Protein AF-S9UR18-F1 (afdb_monomer_lite)

Structure (mmCIF, N/CA/C/O backbone):
data_AF-S9UR18-F1
#
_entry.id   AF-S9UR18-F1
#
loop_
_atom_site.group_PDB
_atom_site.id
_atom_site.type_symbol
_atom_site.label_atom_id
_atom_site.label_alt_id
_atom_site.label_comp_id
_atom_site.label_asym_id
_atom_site.label_entity_id
_atom_site.label_seq_id
_atom_site.pdbx_PDB_ins_code
_atom_site.Cartn_x
_atom_site.Cartn_y
_atom_site.Cartn_z
_atom_site.occupancy
_atom_site.B_iso_or_equiv
_atom_site.auth_seq_id
_atom_site.auth_comp_id
_atom_site.auth_asym_id
_atom_site.auth_atom_id
_atom_site.pdbx_PDB_model_num
ATOM 1 N N . MET A 1 1 ? -19.550 9.001 -4.394 1.00 61.75 1 MET A N 1
ATOM 2 C CA . MET A 1 1 ? -18.408 8.195 -3.901 1.00 61.75 1 MET A CA 1
ATOM 3 C C . MET A 1 1 ? -17.129 8.458 -4.695 1.00 61.75 1 MET A C 1
ATOM 5 O O . MET A 1 1 ? -16.118 8.670 -4.042 1.00 61.75 1 MET A O 1
ATOM 9 N N . GLN A 1 2 ? -17.191 8.567 -6.032 1.00 67.56 2 GLN A N 1
ATOM 10 C CA . GLN A 1 2 ? -16.057 8.856 -6.936 1.00 67.56 2 GLN A CA 1
ATOM 11 C C . GLN A 1 2 ? -15.108 9.970 -6.451 1.00 67.56 2 GLN A C 1
ATOM 13 O O . GLN A 1 2 ? -13.939 9.710 -6.205 1.00 67.56 2 GLN A O 1
ATOM 18 N N . ARG A 1 3 ? -15.644 11.164 -6.142 1.00 78.56 3 ARG A N 1
ATOM 19 C CA . ARG A 1 3 ? -14.847 12.332 -5.714 1.00 78.56 3 ARG A CA 1
ATOM 20 C C . ARG A 1 3 ? -13.911 12.048 -4.528 1.00 78.56 3 ARG A C 1
ATOM 22 O O . ARG A 1 3 ? -12.831 12.616 -4.458 1.00 78.56 3 ARG A O 1
ATOM 29 N N . LYS A 1 4 ? -14.316 11.196 -3.577 1.00 80.19 4 LYS A N 1
ATOM 30 C CA . LYS A 1 4 ? -13.468 10.858 -2.418 1.00 80.19 4 LYS A CA 1
ATOM 31 C C . LYS A 1 4 ? -12.321 9.925 -2.803 1.00 80.19 4 LYS A C 1
ATOM 33 O O . LYS A 1 4 ? -11.242 10.043 -2.239 1.00 80.19 4 LYS A O 1
ATOM 38 N N . GLU A 1 5 ? -12.554 9.007 -3.736 1.00 84.62 5 GLU A N 1
ATOM 39 C CA . GLU A 1 5 ? -11.503 8.122 -4.246 1.00 84.62 5 GLU A CA 1
ATOM 40 C C . GLU A 1 5 ? -10.490 8.900 -5.083 1.00 84.62 5 GLU A C 1
ATOM 42 O O . GLU A 1 5 ? -9.295 8.668 -4.932 1.00 84.62 5 GLU A O 1
ATOM 47 N N . ASP A 1 6 ? -10.946 9.882 -5.865 1.00 88.12 6 ASP A N 1
ATOM 48 C CA . ASP A 1 6 ? -10.066 10.771 -6.630 1.00 88.12 6 ASP A CA 1
ATOM 49 C C . ASP A 1 6 ? -9.146 11.585 -5.703 1.00 88.12 6 ASP A C 1
ATOM 51 O O . ASP A 1 6 ? -7.941 11.660 -5.934 1.00 88.12 6 ASP A O 1
ATOM 55 N N . ILE A 1 7 ? -9.686 12.123 -4.599 1.00 91.31 7 ILE A N 1
ATOM 56 C CA . ILE A 1 7 ? -8.895 12.834 -3.578 1.00 91.31 7 ILE A CA 1
ATOM 57 C C . ILE A 1 7 ? -7.861 11.899 -2.940 1.00 91.31 7 ILE A C 1
ATOM 59 O O . ILE A 1 7 ? -6.679 12.228 -2.897 1.00 91.31 7 ILE A O 1
ATOM 63 N N . ILE A 1 8 ? -8.279 10.713 -2.484 1.00 92.19 8 ILE A N 1
ATOM 64 C CA . ILE A 1 8 ? -7.366 9.731 -1.879 1.00 92.19 8 ILE A CA 1
ATOM 65 C C . ILE A 1 8 ? -6.259 9.346 -2.865 1.00 92.19 8 ILE A C 1
ATOM 67 O O . ILE A 1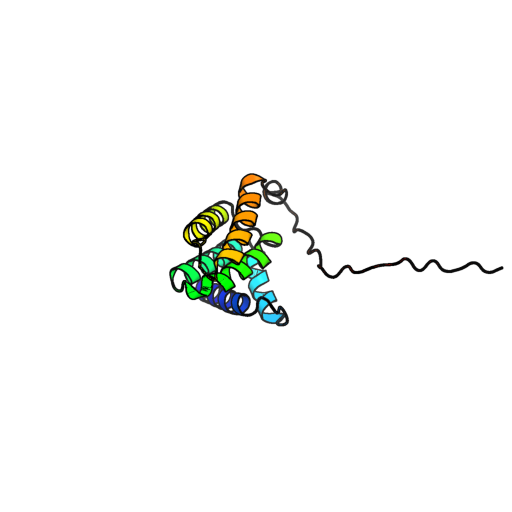 8 ? -5.091 9.289 -2.489 1.00 92.19 8 ILE A O 1
ATOM 71 N N . ARG A 1 9 ? -6.607 9.114 -4.133 1.00 92.75 9 ARG A N 1
ATOM 72 C CA . ARG A 1 9 ? -5.651 8.779 -5.189 1.00 92.75 9 ARG A CA 1
ATOM 73 C C . ARG A 1 9 ? -4.615 9.889 -5.384 1.00 92.75 9 ARG A C 1
ATOM 75 O O . ARG A 1 9 ? -3.426 9.588 -5.470 1.00 92.75 9 ARG A O 1
ATOM 82 N N . LEU A 1 10 ? -5.044 11.152 -5.417 1.00 91.81 10 LEU A N 1
ATOM 83 C CA . LEU A 1 10 ? -4.144 12.305 -5.524 1.00 91.81 10 LEU A CA 1
ATOM 84 C C . LEU A 1 10 ? -3.204 12.413 -4.319 1.00 91.81 10 LEU A C 1
ATOM 86 O O . LEU A 1 10 ? -2.007 12.630 -4.501 1.00 91.81 10 LEU A O 1
ATOM 90 N N . LEU A 1 11 ? -3.721 12.211 -3.104 1.00 91.44 11 LEU A N 1
ATOM 91 C CA . LEU A 1 11 ? -2.915 12.228 -1.882 1.00 91.44 11 LEU A CA 1
ATOM 92 C C . LEU A 1 11 ? -1.870 11.106 -1.877 1.00 91.44 11 LEU A C 1
ATOM 94 O O . LEU A 1 11 ? -0.707 11.366 -1.584 1.00 91.44 11 LEU A O 1
ATOM 98 N N . VAL A 1 12 ? -2.251 9.885 -2.269 1.00 93.00 12 VAL A N 1
ATOM 99 C CA . VAL A 1 12 ? -1.316 8.754 -2.393 1.00 93.00 12 VAL A CA 1
ATOM 100 C C . VAL A 1 12 ? -0.207 9.072 -3.390 1.00 93.00 12 VAL A C 1
ATOM 102 O O . VAL A 1 12 ? 0.960 8.878 -3.071 1.00 93.00 12 VAL A O 1
ATOM 105 N N . LEU A 1 13 ? -0.541 9.596 -4.574 1.00 91.50 13 LEU A N 1
ATOM 106 C CA . LEU A 1 13 ? 0.462 9.973 -5.575 1.00 91.50 13 LEU A CA 1
ATOM 107 C C . LEU A 1 13 ? 1.408 11.061 -5.061 1.00 91.50 13 LEU A C 1
ATOM 109 O O . LEU A 1 13 ? 2.619 10.947 -5.240 1.00 91.50 13 LEU A O 1
ATOM 113 N N . ARG A 1 14 ? 0.868 12.100 -4.414 1.00 89.56 14 ARG A N 1
ATOM 114 C CA . ARG A 1 14 ? 1.664 13.200 -3.860 1.00 89.56 14 ARG A CA 1
ATOM 115 C C . ARG A 1 14 ? 2.635 12.694 -2.796 1.00 89.56 14 ARG A C 1
ATOM 117 O O . ARG A 1 14 ? 3.814 13.026 -2.856 1.00 89.56 14 ARG A O 1
ATOM 124 N N . GLU A 1 15 ? 2.160 11.891 -1.850 1.00 87.06 15 GLU A N 1
ATOM 125 C CA . GLU A 1 15 ? 2.988 11.381 -0.753 1.00 87.06 15 GLU A CA 1
ATOM 126 C C . GLU A 1 15 ? 3.995 10.321 -1.215 1.00 87.06 15 GLU A C 1
ATOM 128 O O . GLU A 1 15 ? 5.146 10.331 -0.785 1.00 87.06 15 GLU A O 1
ATOM 133 N N . ALA A 1 16 ? 3.620 9.459 -2.162 1.00 87.88 16 ALA A N 1
ATOM 134 C CA . ALA A 1 16 ? 4.522 8.454 -2.720 1.00 87.88 16 ALA A CA 1
ATOM 135 C C . ALA A 1 16 ? 5.723 9.065 -3.465 1.00 87.88 16 ALA A C 1
ATOM 137 O O . ALA A 1 16 ? 6.793 8.465 -3.488 1.00 87.88 16 ALA A O 1
ATOM 138 N N . VAL A 1 17 ? 5.571 10.255 -4.059 1.00 84.75 17 VAL A N 1
ATOM 139 C CA . VAL A 1 17 ? 6.674 10.980 -4.721 1.00 84.75 17 VAL A CA 1
ATOM 140 C C . VAL A 1 17 ? 7.609 11.654 -3.711 1.00 84.75 17 VAL A C 1
ATOM 142 O O . VAL A 1 17 ? 8.790 11.829 -3.998 1.00 84.75 17 VAL A O 1
ATOM 145 N N . LYS A 1 18 ? 7.100 12.036 -2.534 1.00 80.88 18 LYS A N 1
ATOM 146 C CA . LYS A 1 18 ? 7.890 12.728 -1.505 1.00 80.88 18 LYS A CA 1
ATOM 147 C C . LYS A 1 18 ? 8.831 11.803 -0.756 1.00 80.88 18 LYS A C 1
ATOM 149 O O . LYS A 1 18 ? 9.901 12.241 -0.355 1.00 80.88 18 LYS A O 1
ATOM 154 N N . LEU A 1 19 ? 8.453 10.545 -0.548 1.00 68.69 19 LEU A N 1
ATOM 155 C CA . LEU A 1 19 ? 9.305 9.558 0.114 1.00 68.69 19 LEU A CA 1
ATOM 156 C C . LEU A 1 19 ? 10.497 9.256 -0.809 1.00 68.69 19 LEU A C 1
ATOM 158 O O . LEU A 1 19 ? 10.294 8.673 -1.875 1.00 68.69 19 LEU A O 1
ATOM 162 N N . PRO A 1 20 ? 11.720 9.712 -0.455 1.00 54.19 20 PRO A N 1
ATOM 163 C CA . PRO A 1 20 ? 12.316 9.576 0.885 1.00 54.19 20 PRO A CA 1
ATOM 164 C C . PRO A 1 20 ? 12.524 10.859 1.731 1.00 54.19 20 PRO A C 1
ATOM 166 O O . PRO A 1 20 ? 13.126 10.771 2.797 1.00 54.19 20 PRO A O 1
ATOM 169 N N . SER A 1 21 ? 12.056 12.039 1.310 1.00 58.56 21 SER A N 1
ATOM 170 C CA . SER A 1 21 ? 12.219 13.318 2.028 1.00 58.56 21 SER A CA 1
ATOM 171 C C . SER A 1 21 ? 10.885 13.837 2.607 1.00 58.56 21 SER A C 1
ATOM 173 O O . SER A 1 21 ? 10.103 14.474 1.898 1.00 58.56 21 SER A O 1
ATOM 175 N N . PRO A 1 22 ? 10.591 13.602 3.900 1.00 57.75 22 PRO A N 1
ATOM 176 C CA . PRO A 1 22 ? 9.290 13.891 4.516 1.00 57.75 22 PRO A CA 1
ATOM 177 C C . PRO A 1 22 ? 9.079 15.369 4.913 1.00 57.75 22 PRO A C 1
ATOM 179 O O . PRO A 1 22 ? 8.353 15.653 5.859 1.00 57.75 22 PRO A O 1
ATOM 182 N N . GLN A 1 23 ? 9.700 16.335 4.228 1.00 55.44 23 GLN A N 1
ATOM 183 C CA . GLN A 1 23 ? 9.702 17.748 4.655 1.00 55.44 23 GLN A CA 1
ATOM 184 C C . GLN A 1 23 ? 8.343 18.472 4.551 1.00 55.44 23 GLN A C 1
ATOM 186 O O . GLN A 1 23 ? 8.240 19.626 4.954 1.00 55.44 23 GLN A O 1
ATOM 191 N N . ASP A 1 24 ? 7.296 17.818 4.043 1.00 54.78 24 ASP A N 1
ATOM 192 C CA . ASP A 1 24 ? 6.035 18.463 3.673 1.00 54.78 24 ASP A CA 1
ATOM 193 C C . ASP A 1 24 ? 4.883 17.993 4.592 1.00 54.78 24 ASP A C 1
ATOM 195 O O . ASP A 1 24 ? 4.245 16.956 4.381 1.00 54.78 24 ASP A O 1
ATOM 199 N N . THR A 1 25 ? 4.635 18.756 5.659 1.00 56.25 25 THR A N 1
ATOM 200 C CA . THR A 1 25 ? 3.777 18.387 6.802 1.00 56.25 25 THR A CA 1
ATOM 201 C C . THR A 1 25 ? 2.275 18.424 6.511 1.00 56.25 25 THR A C 1
ATOM 203 O O . THR A 1 25 ? 1.525 17.642 7.091 1.00 56.25 25 THR A O 1
ATOM 206 N N . GLU A 1 26 ? 1.807 19.298 5.617 1.00 55.91 26 GLU A N 1
ATOM 207 C CA . GLU A 1 26 ? 0.367 19.534 5.419 1.00 55.91 26 GLU A CA 1
ATOM 208 C C . GLU A 1 26 ? -0.320 18.409 4.619 1.00 55.91 26 GLU A C 1
ATOM 210 O O . GLU A 1 26 ? -1.359 17.894 5.030 1.00 55.91 26 GLU A O 1
ATOM 215 N N . GLY A 1 27 ? 0.301 17.943 3.524 1.00 58.75 27 GLY A N 1
ATOM 216 C CA . GLY A 1 27 ? -0.211 16.806 2.736 1.00 58.75 27 GLY A CA 1
ATOM 217 C C . GLY A 1 27 ? -0.233 15.490 3.524 1.00 58.75 27 GLY A C 1
ATOM 218 O O . GLY A 1 27 ? -1.161 14.688 3.395 1.00 58.75 27 GLY A O 1
ATOM 219 N N . THR A 1 28 ? 0.736 15.334 4.426 1.00 72.50 28 THR A N 1
ATOM 220 C CA . THR A 1 28 ? 0.823 14.211 5.362 1.00 72.50 28 THR A CA 1
ATOM 221 C C . THR A 1 28 ? -0.382 14.184 6.311 1.00 72.50 28 THR A C 1
ATOM 223 O O . THR A 1 28 ? -0.950 13.120 6.555 1.00 72.50 28 THR A O 1
ATOM 226 N N . GLN A 1 29 ? -0.834 15.340 6.817 1.00 80.19 29 GLN A N 1
ATOM 227 C CA . GLN A 1 29 ? -1.950 15.397 7.769 1.00 80.19 29 GLN A CA 1
ATOM 228 C C . GLN A 1 29 ? -3.283 14.959 7.156 1.00 80.19 29 GLN A C 1
ATOM 230 O O . GLN A 1 29 ? -4.013 14.191 7.786 1.00 80.19 29 GLN A O 1
ATOM 235 N N . GLU A 1 30 ? -3.611 15.409 5.943 1.00 86.44 30 GLU A N 1
ATOM 236 C CA . GLU A 1 30 ? -4.873 15.031 5.296 1.00 86.44 30 GLU A CA 1
ATOM 237 C C . GLU A 1 30 ? -4.917 13.526 5.002 1.00 86.44 30 GLU A C 1
ATOM 239 O O . GLU A 1 30 ? -5.900 12.850 5.318 1.00 86.44 30 GLU A O 1
ATOM 244 N N . LEU A 1 31 ? -3.825 12.963 4.477 1.00 88.69 31 LEU A N 1
ATOM 245 C CA . LEU A 1 31 ? -3.735 11.527 4.231 1.00 88.69 31 LEU A CA 1
ATOM 246 C C . LEU A 1 31 ? -3.866 10.716 5.530 1.00 88.69 31 LEU A C 1
ATOM 248 O O . LEU A 1 31 ? -4.570 9.701 5.561 1.00 88.69 31 LEU A O 1
ATOM 252 N N . VAL A 1 32 ? -3.242 11.179 6.618 1.00 88.62 32 VAL A N 1
ATOM 253 C CA . VAL A 1 32 ? -3.353 10.545 7.939 1.00 88.62 32 VAL A CA 1
ATOM 254 C C . VAL A 1 32 ? -4.813 10.483 8.401 1.00 88.62 32 VAL A C 1
ATOM 256 O O . VAL A 1 32 ? -5.240 9.453 8.924 1.00 88.62 32 VAL A O 1
ATOM 259 N N . GLN A 1 33 ? -5.643 11.497 8.135 1.00 90.31 33 GLN A N 1
ATOM 260 C CA . GLN A 1 33 ? -7.075 11.427 8.466 1.00 90.31 33 GLN A CA 1
ATOM 261 C C . GLN A 1 33 ? -7.792 10.259 7.769 1.00 90.31 33 GLN A C 1
ATOM 263 O O . GLN A 1 33 ? -8.676 9.639 8.364 1.00 90.31 33 GLN A O 1
ATOM 268 N N . TYR A 1 34 ? -7.400 9.912 6.541 1.00 91.56 34 TYR A N 1
ATOM 269 C CA . TYR A 1 34 ? -7.945 8.747 5.842 1.00 91.56 34 TYR A CA 1
ATOM 270 C C . TYR A 1 34 ? -7.354 7.426 6.348 1.00 91.56 34 TYR A C 1
ATOM 272 O O . TYR A 1 34 ? -8.074 6.430 6.412 1.00 91.56 34 TYR A O 1
ATOM 280 N N . LEU A 1 35 ? -6.082 7.404 6.747 1.00 90.69 35 LEU A N 1
ATOM 281 C CA . LEU A 1 35 ? -5.419 6.217 7.300 1.00 90.69 35 LEU A CA 1
ATOM 282 C C . LEU A 1 35 ? -5.886 5.863 8.723 1.00 90.69 35 LEU A C 1
ATOM 284 O O . LEU A 1 35 ? -5.855 4.698 9.111 1.00 90.69 35 LEU A O 1
ATOM 288 N N . THR A 1 36 ? -6.360 6.833 9.503 1.00 89.44 36 THR A N 1
ATOM 289 C CA . THR A 1 36 ? -6.831 6.590 10.881 1.00 89.44 36 THR A CA 1
ATOM 290 C C . THR A 1 36 ? -8.172 5.852 10.952 1.00 89.44 36 THR A C 1
ATOM 292 O O . THR A 1 36 ? -8.427 5.139 11.922 1.00 89.44 36 THR A O 1
ATOM 295 N N . LYS A 1 37 ? -9.029 5.969 9.930 1.00 88.38 37 LYS A N 1
ATOM 296 C CA . LYS A 1 37 ? -10.355 5.327 9.896 1.00 88.38 37 LYS A CA 1
ATOM 297 C C . LYS A 1 37 ? -10.309 4.044 9.074 1.00 88.38 37 LYS A C 1
ATOM 299 O O . LYS A 1 37 ? -9.884 4.066 7.925 1.00 88.38 37 LYS A O 1
ATOM 304 N N . ILE A 1 38 ? -10.809 2.937 9.627 1.00 82.88 38 ILE A N 1
ATOM 305 C CA . ILE A 1 38 ? -10.750 1.604 8.994 1.00 82.88 38 ILE A CA 1
ATOM 306 C C . ILE A 1 38 ? -11.345 1.610 7.573 1.00 82.88 38 ILE A C 1
ATOM 308 O O . ILE A 1 38 ? -10.718 1.092 6.645 1.00 82.88 38 ILE A O 1
ATOM 312 N N . ASP A 1 39 ? -12.509 2.242 7.391 1.00 81.4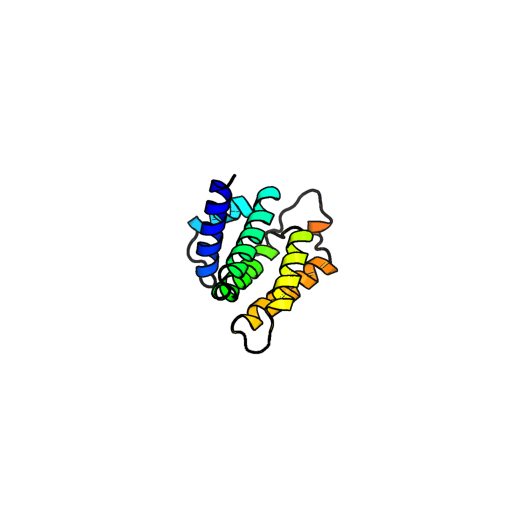4 39 ASP A N 1
ATOM 313 C CA . ASP A 1 39 ? -13.242 2.255 6.116 1.00 81.44 39 ASP A CA 1
ATOM 314 C C . ASP A 1 39 ? -12.493 2.971 4.988 1.00 81.44 39 ASP A C 1
ATOM 316 O O . ASP A 1 39 ? -12.630 2.618 3.815 1.00 81.44 39 ASP A O 1
ATOM 320 N N . THR A 1 40 ? -11.709 3.997 5.322 1.00 91.25 40 THR A N 1
ATOM 321 C CA . THR A 1 40 ? -10.933 4.769 4.344 1.00 91.25 40 THR A CA 1
ATOM 322 C C . THR A 1 40 ? -9.497 4.283 4.237 1.00 91.25 40 THR A C 1
ATOM 324 O O . THR A 1 40 ? -8.940 4.322 3.145 1.00 91.25 40 THR A O 1
ATOM 327 N N . ARG A 1 41 ? -8.923 3.732 5.309 1.00 93.19 41 ARG A N 1
ATOM 328 C CA . ARG A 1 41 ? -7.563 3.187 5.337 1.00 93.19 41 ARG A CA 1
ATOM 329 C C . ARG A 1 41 ? -7.362 2.133 4.258 1.00 93.19 41 ARG A C 1
ATOM 331 O O . ARG A 1 41 ? -6.450 2.244 3.448 1.00 93.19 41 ARG A O 1
ATOM 338 N N . ASN A 1 42 ? -8.252 1.144 4.183 1.00 92.62 42 ASN A N 1
ATOM 339 C CA . ASN A 1 42 ? -8.161 0.107 3.148 1.00 92.62 42 ASN A CA 1
ATOM 340 C C . ASN A 1 42 ? -8.299 0.677 1.730 1.00 92.62 42 ASN A C 1
ATOM 342 O O . ASN A 1 42 ? -7.704 0.144 0.793 1.00 92.62 42 ASN A O 1
ATOM 346 N N . LYS A 1 43 ? -9.039 1.781 1.567 1.00 93.69 43 LYS A N 1
ATOM 347 C CA . LYS A 1 43 ? -9.168 2.469 0.277 1.00 93.69 43 LYS A CA 1
ATOM 348 C C . LYS A 1 43 ? -7.879 3.167 -0.126 1.00 93.69 43 LYS A C 1
ATOM 350 O O . LYS A 1 43 ? -7.513 3.053 -1.284 1.00 93.69 43 LYS A O 1
ATOM 355 N N . VAL A 1 44 ? -7.162 3.797 0.809 1.00 95.62 44 VAL A N 1
ATOM 356 C CA . VAL A 1 44 ? -5.830 4.383 0.553 1.00 95.62 44 VAL A CA 1
ATOM 357 C C . VAL A 1 44 ? -4.901 3.339 -0.066 1.00 95.62 44 VAL A C 1
ATOM 359 O O . VAL A 1 44 ? -4.341 3.542 -1.142 1.00 95.62 44 VAL A O 1
ATOM 362 N N . TYR A 1 45 ? -4.814 2.176 0.571 1.00 95.56 45 TYR A N 1
ATOM 363 C CA . TYR A 1 45 ? -3.991 1.071 0.096 1.00 95.56 45 TYR A CA 1
ATOM 364 C C . TYR A 1 45 ? -4.473 0.484 -1.237 1.00 95.56 45 TYR A C 1
ATOM 366 O O . TYR A 1 45 ? -3.666 0.225 -2.129 1.00 95.56 45 TYR A O 1
ATOM 374 N N . SER A 1 46 ? -5.787 0.332 -1.410 1.00 94.31 46 SER A N 1
ATOM 375 C CA . SER A 1 46 ? -6.370 -0.145 -2.671 1.00 94.31 46 SER A CA 1
ATOM 376 C C . SER A 1 46 ? -6.127 0.834 -3.825 1.00 94.31 46 SER A C 1
ATOM 378 O O . SER A 1 46 ? -5.845 0.402 -4.938 1.00 94.31 46 SER A O 1
ATOM 380 N N . CYS A 1 47 ? -6.183 2.146 -3.573 1.00 94.94 47 CYS A N 1
ATOM 381 C CA . CYS A 1 47 ? -5.829 3.176 -4.549 1.00 94.94 47 CYS A CA 1
ATOM 382 C C . CYS A 1 47 ? -4.358 3.069 -4.961 1.00 94.94 47 CYS A C 1
ATOM 384 O O . CYS A 1 47 ? -4.073 3.147 -6.150 1.00 94.94 47 CYS A O 1
ATOM 386 N N . GLY A 1 48 ? -3.442 2.833 -4.015 1.00 95.38 48 GLY A N 1
ATOM 387 C CA . GLY A 1 48 ? -2.030 2.596 -4.331 1.00 95.38 48 GLY A CA 1
ATOM 388 C C . GLY A 1 48 ? -1.823 1.394 -5.256 1.00 95.38 48 GLY A C 1
ATOM 389 O O . GLY A 1 48 ? -1.105 1.502 -6.245 1.00 95.38 48 GLY A O 1
ATOM 390 N N . LEU A 1 49 ? -2.507 0.274 -4.997 1.00 94.50 49 LEU A N 1
ATOM 391 C CA . LEU A 1 49 ? -2.438 -0.905 -5.869 1.00 94.50 49 LEU A CA 1
ATOM 392 C C . LEU A 1 49 ? -2.984 -0.610 -7.274 1.00 94.50 49 LEU A C 1
ATOM 394 O O . LEU A 1 49 ? -2.306 -0.907 -8.252 1.00 94.50 49 LEU A O 1
ATOM 398 N N . LYS A 1 50 ? -4.147 0.052 -7.377 1.00 94.50 50 LYS A N 1
ATOM 399 C CA . LYS A 1 50 ? -4.723 0.476 -8.667 1.00 94.50 50 LYS A CA 1
ATOM 400 C C . LYS A 1 50 ? -3.784 1.396 -9.450 1.00 94.50 50 LYS A C 1
ATOM 402 O O . LYS A 1 50 ? -3.635 1.234 -10.652 1.00 94.50 50 LYS A O 1
ATOM 407 N N . ILE A 1 51 ? -3.114 2.334 -8.772 1.00 94.25 51 ILE A N 1
ATOM 408 C CA . ILE A 1 51 ? -2.121 3.216 -9.405 1.00 94.25 51 ILE A CA 1
ATOM 409 C C . ILE A 1 51 ? -1.022 2.394 -10.082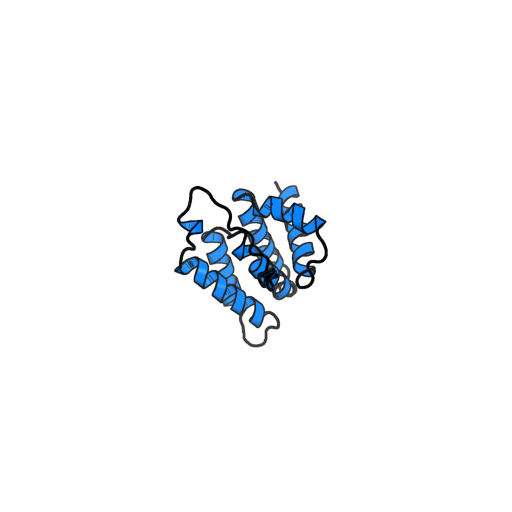 1.00 94.25 51 ILE A C 1
ATOM 411 O O . ILE A 1 51 ? -0.637 2.727 -11.193 1.00 94.25 51 ILE A O 1
ATOM 415 N N . VAL A 1 52 ? -0.525 1.332 -9.443 1.00 92.06 52 VAL A N 1
ATOM 416 C CA . VAL A 1 52 ? 0.536 0.494 -10.026 1.00 92.06 52 VAL A CA 1
ATOM 417 C C . VAL A 1 52 ? 0.012 -0.423 -11.131 1.00 92.06 52 VAL A C 1
ATOM 419 O O . VAL A 1 52 ? 0.737 -0.703 -12.083 1.00 92.06 52 VAL A O 1
ATOM 422 N N . GLU A 1 53 ? -1.230 -0.894 -11.025 1.00 90.88 53 GLU A N 1
ATOM 423 C CA . GLU A 1 53 ? -1.887 -1.643 -12.103 1.00 90.88 53 GLU A CA 1
ATOM 424 C C . GLU A 1 53 ? -2.033 -0.793 -13.374 1.00 90.88 53 GLU A C 1
ATOM 426 O O . GLU A 1 53 ? -1.838 -1.304 -14.475 1.00 90.88 53 GLU A O 1
ATOM 431 N N . GLU A 1 54 ? -2.337 0.498 -13.220 1.00 92.25 54 GLU A N 1
ATOM 432 C CA . GLU A 1 54 ? -2.466 1.457 -14.323 1.00 92.25 54 GLU A CA 1
ATOM 433 C C . GLU A 1 54 ? -1.104 1.990 -14.817 1.00 92.25 54 GLU A C 1
ATOM 435 O O . GLU A 1 54 ? -0.915 2.172 -16.018 1.00 92.25 54 GLU A O 1
ATOM 440 N N . ASP A 1 55 ? -0.152 2.229 -13.909 1.00 91.12 55 ASP A N 1
ATOM 441 C CA . ASP A 1 55 ? 1.190 2.755 -14.192 1.00 91.12 55 ASP A CA 1
ATOM 442 C C . ASP A 1 55 ? 2.277 1.980 -13.410 1.00 91.12 55 ASP A C 1
ATOM 444 O O . ASP A 1 55 ? 2.668 2.364 -12.295 1.00 91.12 55 ASP A O 1
ATOM 448 N N . PRO A 1 56 ? 2.834 0.904 -14.000 1.00 89.38 56 PRO A N 1
ATOM 449 C CA . PRO A 1 56 ? 3.867 0.091 -13.362 1.00 89.38 56 PRO A CA 1
ATOM 450 C C . PRO A 1 56 ? 5.145 0.854 -12.987 1.00 89.38 56 PRO A C 1
ATOM 452 O O . PRO A 1 56 ? 5.870 0.403 -12.094 1.00 89.38 56 PRO A O 1
ATOM 455 N N . GLN A 1 57 ? 5.429 2.013 -13.600 1.00 89.25 57 GLN A N 1
ATOM 456 C CA . GLN A 1 57 ? 6.607 2.828 -13.263 1.00 89.25 57 GLN A CA 1
ATOM 457 C C . GLN A 1 57 ? 6.529 3.387 -11.835 1.00 89.25 57 GLN A C 1
ATOM 459 O O . GLN A 1 57 ? 7.551 3.699 -11.224 1.00 89.25 57 GLN A O 1
ATOM 464 N N . ARG A 1 58 ? 5.326 3.451 -11.249 1.00 91.00 58 ARG A N 1
ATOM 465 C CA . ARG A 1 58 ? 5.102 3.913 -9.870 1.00 91.00 58 ARG A CA 1
ATOM 466 C C . ARG A 1 58 ? 5.385 2.856 -8.808 1.00 91.00 58 ARG A C 1
ATOM 468 O O . ARG A 1 58 ? 5.314 3.177 -7.620 1.00 91.00 58 ARG A O 1
ATOM 475 N N . SER A 1 59 ? 5.735 1.629 -9.200 1.00 91.56 59 SER A N 1
ATOM 476 C CA . SER A 1 59 ? 5.921 0.499 -8.278 1.00 91.56 59 SER A CA 1
ATOM 477 C C . SER A 1 59 ? 6.861 0.819 -7.116 1.00 91.56 59 SER A C 1
ATOM 479 O O . SER A 1 59 ? 6.523 0.519 -5.976 1.00 91.56 59 SER A O 1
ATOM 481 N N . VAL A 1 60 ? 8.000 1.475 -7.380 1.00 91.38 60 VAL A N 1
ATOM 482 C CA . VAL A 1 60 ? 8.972 1.862 -6.338 1.00 91.38 60 VAL A CA 1
ATOM 483 C C . VAL A 1 60 ? 8.336 2.827 -5.338 1.00 91.38 60 VAL A C 1
ATOM 485 O O . VAL A 1 60 ? 8.288 2.540 -4.146 1.00 91.38 60 VAL A O 1
ATOM 488 N N . SER A 1 61 ? 7.800 3.949 -5.826 1.00 91.94 61 SER A N 1
ATOM 489 C CA . SER A 1 61 ? 7.199 4.989 -4.982 1.00 91.94 61 SER A CA 1
ATOM 490 C C . SER A 1 61 ? 6.040 4.457 -4.136 1.00 91.94 61 SER A C 1
ATOM 492 O O . SER A 1 61 ? 5.923 4.781 -2.958 1.00 91.94 61 SER A O 1
ATOM 494 N N . ILE A 1 62 ? 5.206 3.587 -4.712 1.00 94.88 62 ILE A N 1
ATOM 495 C CA . ILE A 1 62 ? 4.065 2.999 -4.008 1.00 94.88 62 ILE A CA 1
ATOM 496 C C . ILE A 1 62 ? 4.516 1.936 -3.000 1.00 94.88 62 ILE A C 1
ATOM 498 O O . ILE A 1 62 ? 3.956 1.863 -1.907 1.00 94.88 62 ILE A O 1
ATOM 502 N N . ALA A 1 63 ? 5.545 1.146 -3.315 1.00 92.69 63 ALA A N 1
ATOM 503 C CA . ALA A 1 63 ? 6.109 0.195 -2.362 1.00 92.69 63 ALA A CA 1
ATOM 504 C C . ALA A 1 63 ? 6.687 0.919 -1.136 1.00 92.69 63 ALA A C 1
ATOM 506 O O . ALA A 1 63 ? 6.343 0.566 -0.009 1.00 92.69 63 ALA A O 1
ATOM 507 N N . LEU A 1 64 ? 7.472 1.982 -1.346 1.00 91.50 64 LEU A N 1
ATOM 508 C CA . LEU A 1 64 ? 8.010 2.817 -0.265 1.00 91.50 64 LEU A CA 1
ATOM 509 C C . LEU A 1 64 ? 6.900 3.482 0.555 1.00 91.50 64 LEU A C 1
ATOM 511 O O . LEU A 1 64 ? 6.956 3.500 1.783 1.00 91.50 64 LEU A O 1
ATOM 515 N N . PHE A 1 65 ? 5.855 3.971 -0.114 1.00 93.31 65 PHE A N 1
ATOM 516 C CA . PHE A 1 65 ? 4.662 4.494 0.543 1.00 93.31 65 PHE A CA 1
ATOM 517 C C . PHE A 1 65 ? 4.010 3.456 1.470 1.00 93.31 65 PHE A C 1
ATOM 519 O O . PHE A 1 65 ? 3.699 3.756 2.624 1.00 93.31 65 PHE A O 1
ATOM 526 N N . PHE A 1 66 ? 3.837 2.215 1.012 1.00 94.00 66 PHE A N 1
ATOM 527 C CA . PHE A 1 66 ? 3.281 1.152 1.847 1.00 94.00 66 PHE A CA 1
ATOM 528 C C . PHE A 1 66 ? 4.195 0.785 3.015 1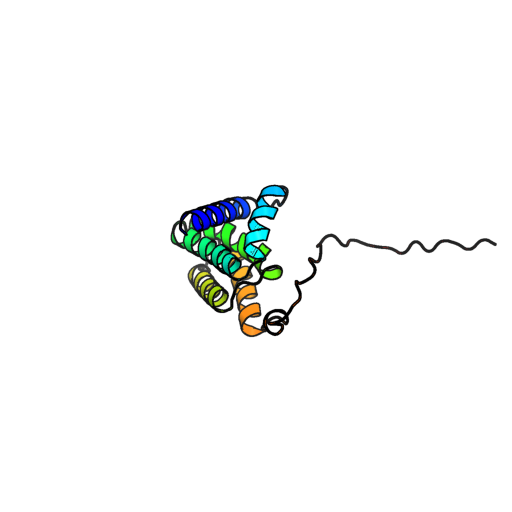.00 94.00 66 PHE A C 1
ATOM 530 O O . PHE A 1 66 ? 3.708 0.721 4.143 1.00 94.00 66 PHE A O 1
ATOM 537 N N . ILE A 1 67 ? 5.496 0.611 2.771 1.00 90.19 67 ILE A N 1
ATOM 538 C CA . ILE A 1 67 ? 6.499 0.333 3.811 1.00 90.19 67 ILE A CA 1
ATOM 539 C C . ILE A 1 67 ? 6.452 1.401 4.908 1.00 90.19 67 ILE A C 1
ATOM 541 O O . ILE A 1 67 ? 6.479 1.074 6.092 1.00 90.19 67 ILE A O 1
ATOM 545 N N . HIS A 1 68 ? 6.313 2.673 4.529 1.00 88.81 68 HIS A N 1
ATOM 546 C CA . HIS A 1 68 ? 6.263 3.778 5.478 1.00 88.81 68 HIS A CA 1
ATOM 547 C C . HIS A 1 68 ? 5.003 3.755 6.361 1.00 88.81 68 HIS A C 1
ATOM 549 O O . HIS A 1 68 ? 5.089 3.937 7.576 1.00 88.81 68 HIS A O 1
ATOM 555 N N . TYR A 1 69 ? 3.823 3.533 5.772 1.00 89.94 69 TYR A N 1
ATOM 556 C CA . TYR A 1 69 ? 2.553 3.719 6.483 1.00 89.94 69 TYR A CA 1
ATOM 557 C C . TYR A 1 69 ? 1.975 2.451 7.124 1.00 89.94 69 TYR A C 1
ATOM 559 O O . TYR A 1 69 ? 1.246 2.569 8.109 1.00 89.94 69 TYR A O 1
ATOM 567 N N . ILE A 1 70 ? 2.266 1.249 6.609 1.00 90.38 70 ILE A N 1
ATOM 568 C CA . ILE A 1 70 ? 1.741 -0.018 7.162 1.00 90.38 70 ILE A CA 1
ATOM 569 C C . ILE A 1 70 ? 2.075 -0.204 8.656 1.00 90.38 70 ILE A C 1
ATOM 571 O O . ILE A 1 70 ? 1.170 -0.610 9.393 1.00 90.38 70 ILE A O 1
ATOM 575 N N . PRO A 1 71 ? 3.295 0.109 9.144 1.00 86.44 71 PRO A N 1
ATOM 576 C CA . PRO A 1 71 ? 3.635 -0.051 10.557 1.00 86.44 71 PRO A CA 1
ATOM 577 C C . PRO A 1 71 ? 2.708 0.706 11.512 1.00 86.44 71 PRO A C 1
ATOM 579 O O . PRO A 1 71 ? 2.288 0.163 12.536 1.00 86.44 71 PRO A O 1
ATOM 582 N N . SER A 1 72 ? 2.352 1.938 11.148 1.00 86.06 72 SER A N 1
ATOM 583 C CA . SER A 1 72 ? 1.509 2.826 11.956 1.00 86.06 72 SER A CA 1
ATOM 584 C C . SER A 1 72 ? 0.016 2.613 11.701 1.00 86.06 72 SER A C 1
ATOM 586 O O . SER A 1 72 ? -0.798 2.714 12.619 1.00 86.06 72 SER A O 1
ATOM 588 N N . PHE A 1 73 ? -0.358 2.298 10.460 1.00 89.38 73 PHE A N 1
ATOM 589 C CA . PHE A 1 73 ? -1.745 2.177 10.016 1.00 89.38 73 PHE A CA 1
ATOM 590 C C . PHE A 1 73 ? -1.961 0.857 9.277 1.00 89.38 73 PHE A C 1
ATOM 592 O O . PHE A 1 73 ? -2.193 0.851 8.071 1.00 89.38 73 PHE A O 1
ATOM 599 N N . PRO A 1 74 ? -1.932 -0.286 9.971 1.00 89.88 74 PRO A N 1
ATOM 600 C CA . PRO A 1 74 ? -2.016 -1.572 9.300 1.00 89.88 74 PRO A CA 1
ATOM 601 C C . PRO A 1 74 ? -3.325 -1.700 8.494 1.00 89.88 74 PRO A C 1
ATOM 603 O O . PRO A 1 74 ? -4.406 -1.475 9.056 1.00 89.88 74 PRO A O 1
ATOM 606 N N . PRO A 1 75 ? -3.270 -2.069 7.196 1.00 90.81 75 PRO A N 1
ATOM 607 C CA . PRO A 1 75 ? -4.459 -2.365 6.391 1.00 90.81 75 PRO A CA 1
ATOM 608 C C . PRO A 1 75 ? -5.217 -3.572 6.948 1.00 90.81 75 PRO A C 1
ATOM 610 O O . PRO A 1 75 ? -4.839 -4.104 7.979 1.00 90.81 75 PRO A O 1
ATOM 613 N N . SER A 1 76 ? -6.296 -4.009 6.302 1.00 90.38 76 SER A N 1
ATOM 614 C CA . SER A 1 76 ? -6.976 -5.277 6.593 1.00 90.38 76 SER A CA 1
ATOM 615 C C . SER A 1 76 ? -6.194 -6.486 6.068 1.00 90.38 76 SER A C 1
ATOM 617 O O . SER A 1 76 ? -5.353 -6.359 5.174 1.00 90.38 76 SER A O 1
ATOM 619 N N . LEU A 1 77 ? -6.521 -7.680 6.576 1.00 88.69 77 LEU A N 1
ATOM 620 C CA . LEU A 1 77 ? -5.906 -8.929 6.120 1.00 88.69 77 LEU A CA 1
ATOM 621 C C . LEU A 1 77 ? -6.136 -9.166 4.619 1.00 88.69 77 LEU A C 1
ATOM 623 O O . LEU A 1 77 ? -5.225 -9.596 3.920 1.00 88.69 77 LEU A O 1
ATOM 627 N N . GLU A 1 78 ? -7.330 -8.854 4.116 1.00 90.06 78 GLU A N 1
ATOM 628 C CA . GLU A 1 78 ? -7.661 -8.973 2.693 1.00 90.06 78 GLU A CA 1
ATOM 629 C C . GLU A 1 78 ? -6.741 -8.095 1.832 1.00 90.06 78 GLU A C 1
ATOM 631 O O . GLU A 1 78 ? -6.131 -8.565 0.870 1.00 90.06 78 GLU A O 1
ATOM 636 N N . THR A 1 79 ? -6.563 -6.836 2.235 1.00 91.38 79 THR A N 1
ATOM 637 C CA . THR A 1 79 ? -5.664 -5.894 1.560 1.00 91.38 79 THR A CA 1
ATOM 638 C C . THR A 1 79 ? -4.203 -6.356 1.617 1.00 91.38 79 THR A C 1
ATOM 640 O O . THR A 1 79 ? -3.510 -6.286 0.604 1.00 91.38 79 THR A O 1
ATOM 643 N N . LEU A 1 80 ? -3.739 -6.889 2.754 1.00 91.62 80 LEU A N 1
ATOM 644 C CA . LEU A 1 80 ? -2.395 -7.471 2.873 1.00 91.62 80 LEU A CA 1
ATOM 645 C C . LEU A 1 80 ? -2.200 -8.664 1.929 1.00 91.62 80 LEU A C 1
ATOM 647 O O . LEU A 1 80 ? -1.170 -8.771 1.269 1.00 91.62 80 LEU A O 1
ATOM 651 N N . VAL A 1 81 ? -3.194 -9.547 1.803 1.00 90.56 81 VAL A N 1
ATOM 652 C CA . VAL A 1 81 ? -3.133 -10.678 0.863 1.00 90.56 81 VAL A CA 1
ATOM 653 C C . VAL A 1 81 ? -3.048 -10.188 -0.587 1.00 90.56 81 VAL A C 1
ATOM 655 O O . VAL A 1 81 ? -2.302 -10.763 -1.383 1.00 90.56 81 VAL A O 1
ATOM 658 N N . HIS A 1 82 ? -3.755 -9.114 -0.944 1.00 91.31 82 HIS A N 1
ATOM 659 C CA . HIS A 1 82 ? -3.623 -8.491 -2.265 1.00 91.31 82 HIS A CA 1
ATOM 660 C C . HIS A 1 82 ? -2.226 -7.902 -2.494 1.00 91.31 82 HIS A C 1
ATOM 662 O O . HIS A 1 82 ? -1.616 -8.180 -3.528 1.00 91.31 82 HIS A O 1
ATOM 668 N N . MET A 1 83 ? -1.671 -7.185 -1.513 1.00 93.50 83 MET A N 1
ATOM 669 C CA . MET A 1 83 ? -0.296 -6.672 -1.578 1.00 93.50 83 MET A CA 1
ATOM 670 C C . MET A 1 83 ? 0.732 -7.791 -1.727 1.00 93.50 83 MET A C 1
ATOM 672 O O . MET A 1 83 ? 1.626 -7.687 -2.564 1.00 93.50 83 MET A O 1
ATOM 676 N N . ARG A 1 84 ? 0.585 -8.893 -0.981 1.00 91.00 84 ARG A N 1
ATOM 677 C CA . ARG A 1 84 ? 1.454 -10.073 -1.094 1.00 91.00 84 ARG A CA 1
ATOM 678 C C . ARG A 1 84 ? 1.489 -10.598 -2.528 1.00 91.00 84 ARG A C 1
ATOM 680 O O . ARG A 1 84 ? 2.568 -10.832 -3.066 1.00 91.00 84 ARG A O 1
ATOM 687 N N . ARG A 1 85 ? 0.319 -10.764 -3.158 1.00 90.56 85 ARG A N 1
ATOM 688 C CA . ARG A 1 85 ? 0.217 -11.225 -4.555 1.00 90.56 85 ARG A CA 1
ATOM 689 C C . ARG A 1 85 ? 0.885 -10.249 -5.520 1.00 90.56 85 ARG A C 1
ATOM 691 O O . ARG A 1 85 ? 1.550 -10.686 -6.455 1.00 90.56 85 ARG A O 1
ATOM 698 N N . TRP A 1 86 ? 0.713 -8.946 -5.305 1.00 90.75 86 TRP A N 1
ATOM 699 C CA . TRP A 1 86 ? 1.380 -7.924 -6.109 1.00 90.75 86 TRP A CA 1
ATOM 700 C C . TRP A 1 86 ? 2.907 -8.021 -5.987 1.00 90.75 86 TRP A C 1
ATOM 702 O O . TRP A 1 86 ? 3.588 -8.127 -7.007 1.00 90.75 86 TRP A O 1
ATOM 712 N N . CYS A 1 87 ? 3.439 -8.109 -4.765 1.00 89.56 87 CYS A N 1
ATOM 713 C CA . CYS A 1 87 ? 4.879 -8.235 -4.538 1.00 89.56 87 CYS A CA 1
ATOM 714 C C . CYS A 1 87 ? 5.455 -9.504 -5.183 1.00 89.56 87 CYS A C 1
ATOM 716 O O . CYS A 1 87 ? 6.492 -9.446 -5.836 1.00 89.56 87 CYS A O 1
ATOM 718 N N . GLN A 1 88 ? 4.755 -10.639 -5.077 1.00 86.56 88 GLN A N 1
ATOM 719 C CA . GLN A 1 88 ? 5.155 -11.898 -5.722 1.00 86.56 88 GLN A CA 1
ATOM 720 C C . GLN A 1 88 ? 5.236 -11.786 -7.252 1.00 86.56 88 GLN A C 1
ATOM 722 O O . GLN A 1 88 ? 6.114 -12.386 -7.864 1.00 86.56 88 GLN A O 1
ATOM 727 N N . LYS A 1 89 ? 4.332 -11.025 -7.880 1.00 82.56 89 LYS A N 1
ATOM 728 C CA . LYS A 1 89 ? 4.336 -10.813 -9.336 1.00 82.56 89 LYS A CA 1
ATOM 729 C C . LYS A 1 89 ? 5.416 -9.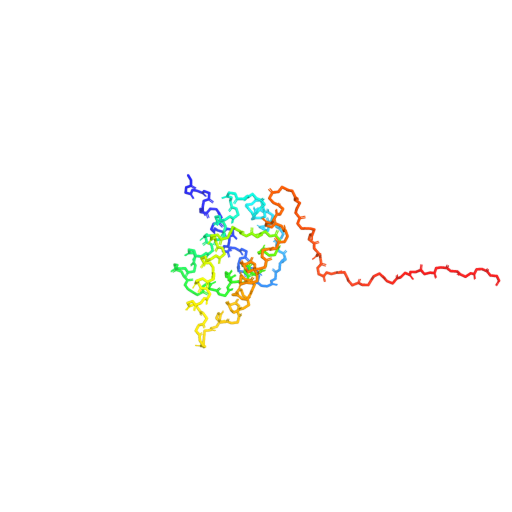827 -9.789 1.00 82.56 89 LYS A C 1
ATOM 731 O O . LYS A 1 89 ? 5.948 -9.985 -10.887 1.00 82.56 89 LYS A O 1
ATOM 736 N N . GLY A 1 90 ? 5.682 -8.798 -8.981 1.00 71.81 90 GLY A N 1
ATOM 737 C CA . GLY A 1 90 ? 6.558 -7.675 -9.326 1.00 71.81 90 GLY A CA 1
ATOM 738 C C . GLY A 1 90 ? 8.036 -7.867 -8.970 1.00 71.81 90 GLY A C 1
ATOM 739 O O . GLY A 1 90 ? 8.886 -7.225 -9.583 1.00 71.81 90 GLY A O 1
ATOM 740 N N . ALA A 1 91 ? 8.363 -8.770 -8.040 1.00 65.00 91 ALA A N 1
ATOM 741 C CA . ALA A 1 91 ? 9.736 -9.090 -7.633 1.00 65.00 91 ALA A CA 1
ATOM 742 C C . ALA A 1 91 ? 10.455 -10.022 -8.632 1.00 65.00 91 ALA A C 1
ATOM 744 O O . ALA A 1 91 ? 11.039 -11.033 -8.252 1.00 65.00 91 ALA A O 1
ATOM 745 N N . LYS A 1 92 ? 10.390 -9.704 -9.930 1.00 69.19 92 LYS A N 1
ATOM 746 C CA . LYS A 1 92 ? 11.217 -10.372 -10.942 1.00 69.19 92 LYS A CA 1
ATOM 747 C C . LYS A 1 92 ? 12.636 -9.806 -10.888 1.00 69.19 92 LYS A C 1
ATOM 749 O O . LYS A 1 92 ? 12.810 -8.590 -10.766 1.00 69.19 92 LYS A O 1
ATOM 754 N N . GLU A 1 93 ? 13.634 -10.680 -10.989 1.00 56.34 93 GLU A N 1
ATOM 755 C CA . GLU A 1 93 ? 15.049 -10.294 -11.041 1.00 56.34 93 GLU A CA 1
ATOM 756 C C . GLU A 1 93 ? 15.295 -9.257 -12.152 1.00 56.34 93 GLU A C 1
ATOM 758 O O . GLU A 1 93 ? 14.761 -9.371 -13.256 1.00 56.34 93 GLU A O 1
ATOM 763 N N . GLY A 1 94 ? 16.064 -8.208 -11.840 1.00 60.84 94 GLY A N 1
ATOM 764 C CA . GLY A 1 94 ? 16.394 -7.117 -12.769 1.00 60.84 94 GLY A CA 1
ATOM 765 C C . GLY A 1 94 ? 15.442 -5.912 -12.762 1.00 60.84 94 GLY A C 1
ATOM 766 O O . GLY A 1 94 ? 15.740 -4.907 -13.404 1.00 60.84 94 GLY A O 1
ATOM 767 N N . SER A 1 95 ? 14.327 -5.955 -12.024 1.00 72.69 95 SER A N 1
ATOM 768 C CA . SER A 1 95 ? 13.451 -4.786 -11.852 1.00 72.69 95 SER A CA 1
ATOM 769 C C . SER A 1 95 ? 14.044 -3.774 -10.868 1.00 72.69 95 SER A C 1
ATOM 771 O O . SER A 1 95 ? 14.401 -4.133 -9.746 1.00 72.69 95 SER A O 1
ATOM 773 N N . ALA A 1 96 ? 14.044 -2.486 -11.227 1.00 76.69 96 ALA A N 1
ATOM 774 C CA . ALA A 1 96 ? 14.413 -1.398 -10.312 1.00 76.69 96 ALA A CA 1
ATOM 775 C C . ALA A 1 96 ? 13.526 -1.352 -9.049 1.00 76.69 96 ALA A C 1
ATOM 777 O O . ALA A 1 96 ? 13.943 -0.847 -8.011 1.00 76.69 96 ALA A O 1
ATOM 778 N N . ALA A 1 97 ? 12.313 -1.916 -9.119 1.00 80.56 97 ALA A N 1
ATOM 779 C CA . ALA A 1 97 ? 11.397 -2.027 -7.987 1.00 80.56 97 ALA A CA 1
ATOM 780 C C . ALA A 1 97 ? 11.639 -3.254 -7.099 1.00 80.56 97 ALA A C 1
ATOM 782 O O . ALA A 1 97 ? 11.033 -3.343 -6.032 1.00 80.56 97 ALA A O 1
ATOM 783 N N . ALA A 1 98 ? 12.503 -4.193 -7.503 1.00 83.56 98 ALA A N 1
ATOM 784 C CA . ALA A 1 98 ? 12.698 -5.446 -6.780 1.00 83.56 98 ALA A CA 1
ATOM 785 C C . ALA A 1 98 ? 13.107 -5.250 -5.306 1.00 83.56 98 ALA A C 1
ATOM 787 O O . ALA A 1 98 ? 12.475 -5.888 -4.468 1.00 83.56 98 ALA A O 1
ATOM 788 N N . PRO A 1 99 ? 14.052 -4.356 -4.938 1.00 87.38 99 PRO A N 1
ATOM 789 C CA . PRO A 1 99 ? 14.429 -4.168 -3.534 1.00 87.38 99 PRO A CA 1
ATOM 790 C C . PRO A 1 99 ? 13.248 -3.747 -2.649 1.00 87.38 99 PRO A C 1
ATOM 792 O O . PRO A 1 99 ? 12.952 -4.411 -1.659 1.00 87.38 99 PRO A O 1
ATOM 795 N N . ALA A 1 100 ? 12.509 -2.711 -3.059 1.00 88.31 100 ALA A N 1
ATOM 796 C CA . ALA A 1 100 ? 11.360 -2.208 -2.304 1.00 88.31 100 ALA A CA 1
ATOM 797 C C . ALA A 1 100 ? 10.202 -3.221 -2.263 1.00 88.31 100 ALA A C 1
ATOM 799 O O . ALA A 1 100 ? 9.520 -3.355 -1.251 1.00 88.31 100 ALA A O 1
ATOM 800 N N . LEU A 1 101 ? 9.974 -3.972 -3.344 1.00 90.38 101 LEU A N 1
ATOM 801 C CA . LEU A 1 101 ? 8.941 -5.010 -3.370 1.00 90.38 101 LEU A CA 1
ATOM 802 C C . LEU A 1 101 ? 9.303 -6.227 -2.513 1.00 90.38 101 LEU A C 1
ATOM 804 O O . LEU A 1 101 ? 8.403 -6.835 -1.940 1.00 90.38 101 LEU A O 1
ATOM 808 N N . MET A 1 102 ? 10.585 -6.587 -2.407 1.00 89.62 102 MET A N 1
ATOM 809 C CA . MET A 1 102 ? 11.041 -7.657 -1.515 1.00 89.62 102 MET A CA 1
ATOM 810 C C . MET A 1 102 ? 10.892 -7.261 -0.046 1.00 89.62 102 MET A C 1
ATOM 812 O O . MET A 1 102 ? 10.336 -8.039 0.726 1.00 89.62 102 MET A O 1
ATOM 816 N N . GLU A 1 103 ? 11.303 -6.045 0.319 1.00 91.25 103 GLU A N 1
ATOM 817 C CA . GLU A 1 103 ? 11.119 -5.509 1.674 1.00 91.25 103 GLU A CA 1
ATOM 818 C C . GLU A 1 103 ? 9.631 -5.454 2.050 1.00 91.25 103 GLU A C 1
ATOM 820 O O . GLU A 1 103 ? 9.215 -5.965 3.094 1.00 91.25 103 GLU A O 1
ATOM 825 N N . LEU A 1 104 ? 8.793 -4.913 1.159 1.00 91.81 104 LEU A N 1
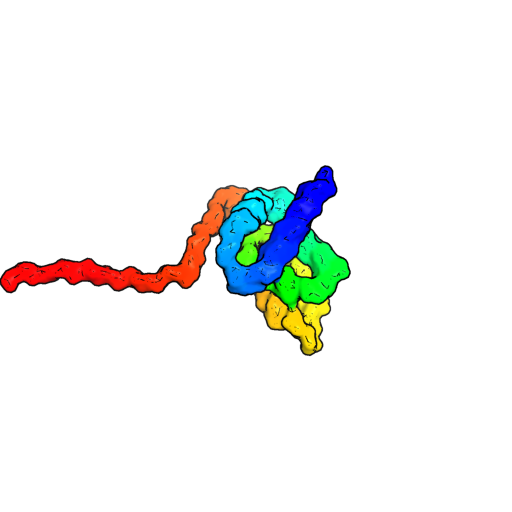ATOM 826 C CA . LEU A 1 104 ? 7.349 -4.890 1.365 1.00 91.81 104 LEU A CA 1
ATOM 827 C C . LEU A 1 104 ? 6.776 -6.307 1.493 1.00 91.81 104 LEU A C 1
ATOM 829 O O . LEU A 1 104 ? 5.918 -6.544 2.343 1.00 91.81 104 LEU A O 1
ATOM 833 N N . LYS A 1 105 ? 7.233 -7.256 0.668 1.00 91.81 105 LYS A N 1
ATOM 834 C CA . LYS A 1 105 ? 6.793 -8.653 0.737 1.00 91.81 105 LYS A CA 1
ATOM 835 C C . LYS A 1 105 ? 7.102 -9.257 2.101 1.00 91.81 105 LYS A C 1
ATOM 837 O O . LYS A 1 105 ? 6.217 -9.872 2.687 1.00 91.81 105 LYS A O 1
ATOM 842 N N . GLU A 1 106 ? 8.326 -9.093 2.594 1.00 90.00 106 GLU A N 1
ATOM 843 C CA . GLU A 1 106 ? 8.743 -9.603 3.901 1.00 90.00 106 GLU A CA 1
ATOM 844 C C . GLU A 1 106 ? 7.897 -8.996 5.025 1.00 90.00 106 GLU A C 1
ATOM 846 O O . GLU A 1 106 ? 7.363 -9.721 5.868 1.00 90.00 106 GLU A O 1
ATOM 851 N N . MET A 1 107 ? 7.680 -7.678 4.987 1.00 89.56 107 MET A N 1
ATOM 852 C CA . MET A 1 107 ? 6.797 -6.996 5.929 1.00 89.56 107 MET A CA 1
ATOM 853 C C . MET A 1 107 ? 5.383 -7.587 5.882 1.00 89.56 107 MET A C 1
ATOM 855 O O . MET A 1 107 ? 4.866 -8.046 6.900 1.00 89.56 107 MET A O 1
ATOM 859 N N . VAL A 1 108 ? 4.756 -7.631 4.707 1.00 90.94 108 VAL A N 1
ATOM 860 C CA . VAL A 1 108 ? 3.400 -8.169 4.532 1.00 90.94 108 VAL A CA 1
ATOM 861 C C . VAL A 1 108 ? 3.319 -9.628 4.994 1.00 90.94 108 VAL A C 1
ATOM 863 O O . VAL A 1 108 ? 2.351 -10.007 5.656 1.00 90.94 108 VAL A O 1
ATOM 866 N N . ASP A 1 109 ? 4.334 -10.443 4.702 1.00 89.25 109 ASP A N 1
ATOM 867 C CA . ASP A 1 109 ? 4.394 -11.837 5.133 1.00 89.25 109 ASP A CA 1
ATOM 868 C C . ASP A 1 109 ? 4.424 -11.972 6.653 1.00 89.25 109 ASP A C 1
ATOM 870 O O . ASP A 1 109 ? 3.674 -12.785 7.205 1.00 89.25 109 ASP A O 1
ATOM 874 N N . ASN A 1 110 ? 5.193 -11.122 7.329 1.00 86.56 110 ASN A N 1
ATOM 875 C CA . ASN A 1 110 ? 5.220 -11.050 8.783 1.00 86.56 110 ASN A CA 1
ATOM 876 C C . ASN A 1 110 ? 3.860 -10.635 9.361 1.00 86.56 110 ASN A C 1
ATOM 878 O O . ASN A 1 110 ? 3.393 -11.260 10.313 1.00 86.56 110 ASN A O 1
ATOM 882 N N . TYR A 1 111 ? 3.180 -9.644 8.775 1.00 84.31 111 TYR A N 1
ATOM 883 C CA . TYR A 1 111 ? 1.857 -9.206 9.243 1.00 84.31 111 TYR A CA 1
ATOM 884 C C . TYR A 1 111 ? 0.784 -10.291 9.093 1.00 84.31 111 TYR A C 1
ATOM 886 O O . TYR A 1 111 ? -0.031 -10.492 9.997 1.00 84.31 111 TYR A O 1
ATOM 894 N N . VAL A 1 112 ? 0.779 -11.003 7.965 1.00 82.81 112 VAL A N 1
ATOM 895 C CA . VAL A 1 112 ? -0.191 -12.076 7.705 1.00 82.81 112 VAL A CA 1
ATOM 896 C C . VAL A 1 112 ? 0.061 -13.289 8.606 1.00 82.81 112 VAL A C 1
ATOM 898 O O . VAL A 1 112 ? -0.897 -13.906 9.071 1.00 82.81 112 VAL A O 1
ATOM 901 N N . THR A 1 113 ? 1.328 -13.629 8.856 1.00 81.25 113 THR A N 1
ATOM 902 C CA . THR A 1 113 ? 1.715 -14.840 9.600 1.00 81.25 113 THR A CA 1
ATOM 903 C C . THR A 1 113 ? 1.634 -14.634 11.107 1.00 81.25 113 THR A C 1
ATOM 905 O O . THR A 1 113 ? 1.026 -15.438 11.810 1.00 81.25 113 THR A O 1
ATOM 908 N N . ASN A 1 114 ? 2.206 -13.539 11.611 1.00 71.06 114 ASN A N 1
ATOM 909 C CA . ASN A 1 114 ? 2.397 -13.352 13.047 1.00 71.06 114 ASN A CA 1
ATOM 910 C C . ASN A 1 114 ? 1.217 -12.670 13.743 1.00 71.06 114 ASN A C 1
ATOM 912 O O . ASN A 1 114 ? 1.264 -12.567 14.961 1.00 71.06 114 ASN A O 1
ATOM 916 N N . ARG A 1 115 ? 0.188 -12.208 13.002 1.00 59.69 115 ARG A N 1
ATOM 917 C CA . ARG A 1 115 ? -0.928 -11.368 13.493 1.00 59.69 115 ARG A CA 1
ATOM 918 C C . ARG A 1 115 ? -0.449 -10.380 14.570 1.00 59.69 115 ARG A C 1
ATOM 920 O O . ARG A 1 115 ? -0.541 -10.705 15.754 1.00 59.69 115 ARG A O 1
ATOM 927 N N . PRO A 1 116 ? 0.033 -9.176 14.207 1.00 55.66 116 PRO A N 1
ATOM 928 C CA . PRO A 1 116 ? 0.509 -8.225 15.206 1.00 55.66 116 PRO A CA 1
ATOM 929 C C . PRO A 1 116 ? -0.545 -8.053 16.302 1.00 55.66 116 PRO A C 1
ATOM 931 O O . PRO A 1 116 ? -1.736 -8.067 16.001 1.00 55.66 116 PRO A O 1
ATOM 934 N N . LEU A 1 117 ? -0.135 -7.895 17.562 1.00 46.81 117 LEU A N 1
ATOM 935 C CA . LEU A 1 117 ? -1.050 -7.768 18.707 1.00 46.81 117 LEU A CA 1
ATOM 936 C C . LEU A 1 117 ? -2.213 -6.788 18.448 1.00 46.81 117 LEU A C 1
ATOM 938 O O . LEU A 1 117 ? -3.334 -7.057 18.861 1.00 46.81 117 LEU A O 1
ATOM 942 N N . SER A 1 118 ? -1.998 -5.729 17.662 1.00 48.59 118 SER A N 1
ATOM 943 C CA . SER A 1 118 ? -3.029 -4.776 17.214 1.00 48.59 118 SER A CA 1
ATOM 944 C C . SER A 1 118 ? -4.190 -5.387 16.408 1.00 48.59 118 SER A C 1
ATOM 946 O O . SER A 1 118 ? -5.306 -4.881 16.453 1.00 48.59 118 SER A O 1
ATOM 948 N N . TYR A 1 119 ? -3.964 -6.490 15.696 1.00 48.97 119 TYR A N 1
ATOM 949 C CA . TYR A 1 119 ? -4.980 -7.268 14.980 1.00 48.97 119 TYR A CA 1
ATOM 950 C C . TYR A 1 119 ? -5.783 -8.208 15.888 1.00 48.97 119 TYR A C 1
ATOM 952 O O . TYR A 1 119 ? -6.923 -8.553 15.567 1.00 48.97 119 TYR A O 1
ATOM 960 N N . LEU A 1 120 ? -5.187 -8.644 17.001 1.00 45.62 120 LEU A N 1
ATOM 961 C CA . LEU A 1 120 ? -5.861 -9.419 18.049 1.00 45.62 120 LEU A CA 1
ATOM 962 C C . LEU A 1 120 ? -6.628 -8.494 19.005 1.00 45.62 120 LEU A C 1
ATOM 964 O O . LEU A 1 120 ? -7.703 -8.846 19.483 1.00 45.62 120 LEU A O 1
ATOM 968 N N . MET A 1 121 ? -6.134 -7.271 19.196 1.00 47.09 121 MET A N 1
ATOM 969 C CA . MET A 1 121 ? -6.788 -6.186 19.920 1.00 47.09 121 MET A CA 1
ATOM 970 C C . MET A 1 121 ? -7.838 -5.478 19.055 1.00 47.09 121 MET A C 1
ATOM 972 O O . MET A 1 121 ? -7.802 -4.263 18.884 1.00 47.09 121 MET A O 1
ATOM 976 N N . LYS A 1 122 ? -8.834 -6.223 18.552 1.00 44.84 122 LYS A N 1
ATOM 977 C CA . LYS A 1 122 ? -10.031 -5.669 17.882 1.00 44.84 122 LYS A CA 1
ATOM 978 C C . LYS A 1 122 ? -10.753 -4.557 18.674 1.00 44.84 122 LYS A C 1
ATOM 980 O O . LYS A 1 122 ? -11.634 -3.925 18.106 1.00 44.84 122 LYS A O 1
ATOM 985 N N . ASN A 1 123 ? -10.355 -4.274 19.918 1.00 44.34 123 ASN A N 1
ATOM 986 C CA . ASN A 1 123 ? -10.832 -3.172 20.741 1.00 44.34 123 ASN A CA 1
ATOM 987 C C . ASN A 1 123 ? -9.645 -2.362 21.299 1.00 44.34 123 ASN A C 1
ATOM 989 O O . ASN A 1 123 ? -9.030 -2.775 22.277 1.00 44.34 123 ASN A O 1
ATOM 993 N N . ASN A 1 124 ? -9.411 -1.180 20.726 1.00 44.03 124 ASN A N 1
ATOM 994 C CA . ASN A 1 124 ? -8.594 -0.084 21.260 1.00 44.03 124 ASN A CA 1
ATOM 995 C C . ASN A 1 124 ? -7.073 -0.307 21.359 1.00 44.03 124 ASN A C 1
ATOM 997 O O . ASN A 1 124 ? -6.587 -1.121 22.133 1.00 44.03 124 ASN A O 1
ATOM 1001 N N . VAL A 1 125 ? -6.345 0.555 20.639 1.00 39.88 125 VAL A N 1
ATOM 1002 C CA . VAL A 1 125 ? -5.141 1.319 21.037 1.00 39.88 125 VAL A CA 1
ATOM 1003 C C . VAL A 1 125 ? -4.208 1.443 19.823 1.00 39.88 125 VAL A C 1
ATOM 1005 O O . VAL A 1 125 ? -3.679 0.467 19.298 1.00 39.88 125 VAL A O 1
ATOM 1008 N N . MET A 1 126 ? -4.051 2.686 19.359 1.00 39.59 126 MET A N 1
ATOM 1009 C CA . MET A 1 126 ? -3.049 3.102 18.373 1.00 39.59 126 MET A CA 1
ATOM 1010 C C . MET A 1 126 ? -1.642 2.727 18.865 1.00 39.59 126 MET A C 1
ATOM 1012 O O . MET A 1 126 ? -1.351 2.963 20.040 1.00 39.59 126 MET A O 1
ATOM 1016 N N . PRO A 1 127 ? -0.735 2.220 18.013 1.00 41.31 127 PRO A N 1
ATOM 1017 C CA . PRO A 1 127 ? 0.665 2.155 18.391 1.00 41.31 127 PRO A CA 1
ATOM 1018 C C . PRO A 1 127 ? 1.202 3.587 18.510 1.00 41.31 127 PRO A C 1
ATOM 1020 O O . PRO A 1 127 ? 1.042 4.411 17.609 1.00 41.31 127 PRO A O 1
ATOM 1023 N N . VAL A 1 128 ? 1.819 3.888 19.654 1.00 42.59 128 VAL A N 1
ATOM 1024 C CA . VAL A 1 128 ? 2.590 5.115 19.863 1.00 42.59 128 VAL A CA 1
ATOM 1025 C C . VAL A 1 128 ? 3.647 5.190 18.767 1.00 42.59 128 VAL A C 1
ATOM 1027 O O . VAL A 1 128 ? 4.469 4.283 18.630 1.00 42.59 128 VAL A O 1
ATOM 1030 N N . VAL A 1 129 ? 3.608 6.272 17.991 1.00 41.88 129 VAL A N 1
ATOM 1031 C CA . VAL A 1 129 ? 4.628 6.630 17.006 1.00 41.88 129 VAL A CA 1
ATOM 1032 C C . VAL A 1 129 ? 5.973 6.680 17.733 1.00 41.88 129 VAL A C 1
ATOM 1034 O O . VAL A 1 129 ? 6.266 7.632 18.455 1.00 41.88 129 VAL A O 1
ATOM 1037 N N . ARG A 1 130 ? 6.793 5.633 17.594 1.00 37.59 130 ARG A N 1
ATOM 1038 C CA . ARG A 1 130 ? 8.196 5.698 18.001 1.00 37.59 130 ARG A CA 1
ATOM 1039 C C . ARG A 1 130 ? 8.908 6.579 16.986 1.00 37.59 130 ARG A C 1
ATOM 1041 O O . ARG A 1 130 ? 9.204 6.145 15.878 1.00 37.59 130 ARG A O 1
ATOM 1048 N N . ASN A 1 131 ? 9.148 7.825 17.382 1.00 34.41 131 ASN A N 1
ATOM 1049 C CA . ASN A 1 131 ? 10.089 8.714 16.716 1.00 34.41 131 ASN A CA 1
ATOM 1050 C C . ASN A 1 131 ? 11.433 7.976 16.544 1.00 34.41 131 ASN A C 1
ATOM 1052 O O . ASN A 1 131 ? 11.998 7.543 17.548 1.00 34.41 131 ASN A O 1
ATOM 1056 N N . PRO A 1 132 ? 11.996 7.867 15.329 1.00 41.94 132 PRO A N 1
ATOM 1057 C CA . PRO A 1 132 ? 13.329 7.295 15.128 1.00 41.94 132 PRO A CA 1
ATOM 1058 C C . PRO A 1 132 ? 14.474 8.213 15.613 1.00 41.94 132 PRO A C 1
ATOM 1060 O O . PRO A 1 132 ? 15.640 7.866 15.463 1.00 41.94 132 PRO A O 1
ATOM 1063 N N . PHE A 1 133 ? 14.167 9.358 16.238 1.00 41.44 133 PHE A N 1
ATOM 1064 C CA . PHE A 1 133 ? 15.140 10.349 16.721 1.00 41.44 133 PHE A CA 1
ATOM 1065 C C . PHE A 1 133 ? 15.304 10.390 18.249 1.00 41.44 133 PHE A C 1
ATOM 1067 O O . PHE A 1 133 ? 15.573 11.442 18.822 1.00 41.44 133 PHE A O 1
ATOM 1074 N N . SER A 1 134 ? 15.174 9.262 18.946 1.00 35.53 134 SER A N 1
ATOM 1075 C CA . SER A 1 134 ? 15.564 9.181 20.362 1.00 35.53 134 SER A CA 1
ATOM 1076 C C . SER A 1 134 ? 17.066 8.910 20.495 1.00 35.53 134 SER A C 1
ATOM 1078 O O . SER A 1 134 ? 17.475 7.858 20.980 1.00 35.53 134 SER A O 1
ATOM 1080 N N . PHE A 1 135 ? 17.899 9.853 20.048 1.00 38.12 135 PHE A N 1
ATOM 1081 C CA . PHE A 1 135 ? 19.308 9.877 20.434 1.00 38.12 135 PHE A CA 1
ATOM 1082 C C . PHE A 1 135 ? 19.437 10.488 21.834 1.00 38.12 135 PHE A C 1
ATOM 1084 O O . PHE A 1 135 ? 19.067 11.633 22.062 1.00 38.12 135 PHE A O 1
ATOM 1091 N N . GLN A 1 136 ? 19.954 9.662 22.746 1.00 40.50 136 GLN A N 1
ATOM 1092 C CA . GLN A 1 136 ? 20.603 9.984 24.020 1.00 40.50 136 GLN A CA 1
ATOM 1093 C C . GLN A 1 136 ? 19.934 11.020 24.939 1.00 40.50 136 GLN A C 1
ATOM 1095 O O . GLN A 1 136 ? 20.197 12.215 24.867 1.00 40.50 136 GLN A O 1
ATOM 1100 N N . GLN A 1 137 ? 19.238 10.525 25.963 1.00 39.00 137 GLN A N 1
ATOM 1101 C CA . GLN A 1 137 ? 19.276 11.179 27.270 1.00 39.00 137 GLN A CA 1
ATOM 1102 C C . GLN A 1 137 ? 20.398 10.532 28.089 1.00 39.00 137 GLN A C 1
ATOM 1104 O O . GLN A 1 137 ? 20.228 9.450 28.646 1.00 39.00 137 GLN A O 1
ATOM 1109 N N . GLN A 1 138 ? 21.569 11.173 28.127 1.00 45.56 138 GLN A N 1
ATOM 1110 C CA . GLN A 1 138 ? 22.504 10.970 29.232 1.00 45.56 138 GLN A CA 1
ATOM 1111 C C . GLN A 1 138 ? 21.925 11.686 30.464 1.00 45.56 138 GLN A C 1
ATOM 1113 O O . GLN A 1 138 ? 21.563 12.859 30.353 1.00 45.56 138 GLN A O 1
ATOM 1118 N N . PRO A 1 139 ? 21.807 11.029 31.629 1.00 42.06 139 PRO A N 1
ATOM 1119 C CA . PRO A 1 139 ? 21.369 11.711 32.836 1.00 42.06 139 PRO A CA 1
ATOM 1120 C C . PRO A 1 139 ? 22.484 12.635 33.341 1.00 42.06 139 PRO A C 1
ATOM 1122 O O . PRO A 1 139 ? 23.553 12.178 33.746 1.00 42.06 139 PRO A O 1
ATOM 1125 N N . PHE A 1 140 ? 22.211 13.943 33.345 1.00 39.88 140 PHE A N 1
ATOM 1126 C CA . PHE A 1 140 ? 22.933 14.908 34.169 1.00 39.88 140 PHE A CA 1
ATOM 1127 C C . PHE A 1 140 ? 22.773 14.493 35.636 1.00 39.88 140 PHE A C 1
ATOM 1129 O O . PHE A 1 140 ? 21.716 14.686 36.229 1.00 39.88 140 PHE A O 1
ATOM 1136 N N . SER A 1 141 ? 23.816 13.902 36.213 1.00 43.16 141 SER A N 1
ATOM 1137 C CA . SER A 1 141 ? 23.935 13.761 37.664 1.00 43.16 141 SER A CA 1
ATOM 1138 C C . SER A 1 141 ? 24.717 14.970 38.164 1.00 43.16 141 SER A C 1
ATOM 1140 O O . SER A 1 141 ? 25.922 15.075 37.945 1.00 43.16 141 SER A O 1
ATOM 1142 N N . GLN A 1 142 ? 23.996 15.926 38.743 1.00 46.97 142 GLN A N 1
ATOM 1143 C CA . GLN A 1 142 ? 24.567 17.047 39.478 1.00 46.97 142 GLN A CA 1
ATOM 1144 C C . GLN A 1 142 ? 25.040 16.594 40.874 1.00 46.97 142 GLN A C 1
ATOM 1146 O O . GLN A 1 142 ? 24.321 15.866 41.553 1.00 46.97 142 GLN A O 1
ATOM 1151 N N . THR A 1 143 ? 26.218 17.128 41.230 1.00 44.81 143 THR A N 1
ATOM 1152 C CA . THR A 1 143 ? 26.870 17.332 42.548 1.00 44.81 143 THR A CA 1
ATOM 1153 C C . THR A 1 143 ? 27.410 16.112 43.323 1.00 44.81 143 THR A C 1
ATOM 1155 O O . THR A 1 143 ? 26.991 14.975 43.115 1.00 44.81 143 THR A O 1
ATOM 1158 N N . PRO A 1 144 ? 28.468 16.344 44.130 1.00 52.00 144 PRO A N 1
ATOM 1159 C CA . PRO A 1 144 ? 28.269 16.911 45.465 1.00 52.00 144 PRO A CA 1
ATOM 1160 C C . PRO A 1 144 ? 29.108 18.168 45.756 1.00 52.00 144 PRO A C 1
ATOM 1162 O O . PRO A 1 144 ? 30.269 18.271 45.369 1.00 52.00 144 PRO A O 1
ATOM 1165 N N . ASP A 1 145 ? 28.482 19.096 46.481 1.00 47.91 145 ASP A N 1
ATOM 1166 C CA . ASP A 1 145 ? 29.142 20.005 47.421 1.00 47.91 145 ASP A CA 1
ATOM 1167 C C . ASP A 1 145 ? 29.811 19.181 48.532 1.00 47.91 145 ASP A C 1
ATOM 1169 O O . ASP A 1 145 ? 29.131 18.357 49.149 1.00 47.91 145 ASP A O 1
ATOM 1173 N N . TYR A 1 146 ? 31.105 19.414 48.772 1.00 46.75 146 TYR A N 1
ATOM 1174 C CA . TYR A 1 146 ? 31.764 19.484 50.088 1.00 46.75 146 TYR A CA 1
ATOM 1175 C C . TYR A 1 146 ? 33.185 20.039 49.936 1.00 46.75 146 TYR A C 1
ATOM 1177 O O . TYR A 1 146 ? 33.889 19.612 48.993 1.00 46.75 146 TYR A O 1
#

Foldseek 3Di:
DVVVLVVLLVLLVVQLVCPPPPPDPPSVVVNVVQLVDQVSVLSSLVSLVVCCVVPVVSLQSSLSSCVVCCVQRPHDLVSLVVLLVVLVVQLDPPDPNNVSSVVSNVVSVCCNPVVPVVNVCPDDDGPDPPDPPPDDDDDPDDDDDD

Sequence (146 aa):
MQRKEDIIRLLVLREAVKLPSPQDTEGTQELVQYLTKIDTRNKVYSCGLKIVEEDPQRSVSIALFFIHYIPSFPPSLETLVHMRRWCQKGAKEGSAAAPALMELKEMVDNYVTNRPLSYLMKNNVMPVVRNPFSFQQQPFSQTPDY

Secondary structure (DSSP, 8-state):
-HHHHHHHHHHHHHHHHHTT----HHHHHHHHHHHHSHHHHHHHHHHHHHHHHH-GGGHHHHHHHHHHHTTTS---HHHHHHHHHHHHHH--TT-TTHHHHHHHHHHHHHHHHH--HHHH--SS-PPP---TT-------------

Radius of gyration: 18.47 Å; chains: 1; bounding box: 50×35×64 Å

Organism: NCBI:txid28005

pLDDT: mean 76.0, std 19.7, range [34.41, 95.62]